Protein AF-A0A7W1TSR0-F1 (afdb_monomer)

Mean predicted aligned error: 5.42 Å

Sequence (83 aa):
FDNTVIVPGLTFGWGPSGTKVMAYAEPAK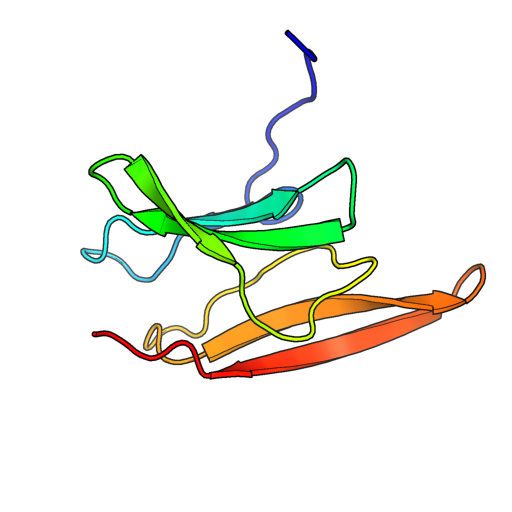GRIVVMDGDGDRREVGGTKDALLPAWSTDGSRLAWLERAGRNRFVVRVARVARD

Solvent-accessible surface area (backbone atoms only — not comparable to full-atom values): 4786 Å² total; per-residue (Å²): 134,86,89,67,87,84,43,81,59,54,52,25,19,67,42,34,89,92,63,56,30,37,30,30,38,41,87,92,62,13,32,36,33,38,32,43,77,88,64,57,73,46,74,49,83,93,51,49,53,29,37,43,29,40,54,38,82,86,47,51,33,39,33,31,38,28,62,74,52,99,92,38,72,43,84,46,76,46,77,45,82,82,128

pLDDT: mean 85.95, std 13.69, range [40.31, 96.38]

Radius of gyration: 12.4 Å; Cα contacts (8 Å, |Δi|>4): 176; chains: 1; bounding box: 29×31×34 Å

Nearest PDB structures (foldseek):
  5jrk-assembly1_A  TM=6.316E-01  e=1.195E+00  Sphingopyxis alaskensis RB2256
  7y4g-assembly1_A  TM=5.544E-01  e=1.263E+00  Bacteroides thetaiotaomicron
  8avg-assembly1_A  TM=4.018E-01  e=4.972E-01  Mus musculus
  6rxz-assembly1_UM  TM=5.273E-01  e=1.488E+00  Thermochaetoides thermophila
  9eyt-assembly1_A  TM=4.647E-01  e=3.778E+00  Saccharomyces cerevisiae S288C

Secondary structure (DSSP, 8-state):
-------BTTTEEE-STTS--EEEEETTTTEEEEE-TT--EEEPTT--SEEEEEE-TTSSEEEEEEEEETTEEEEEEEE----

Foldseek 3Di:
DPPDDDDEQWAKDDAAPPFQKIWGQDPVWRWIWIAHNVGDIDTDPPGGCWTRWYADNVRQKIWTWHDPDPPDTDIDMDGDDDD

Structure (mmCIF, N/CA/C/O backbone):
data_AF-A0A7W1TSR0-F1
#
_entry.id   AF-A0A7W1TSR0-F1
#
loop_
_atom_site.group_PDB
_atom_site.id
_atom_site.type_symbol
_atom_site.label_atom_id
_atom_site.label_alt_id
_atom_site.label_comp_id
_atom_site.label_asym_id
_atom_site.label_entity_id
_atom_site.label_seq_id
_atom_site.pdbx_PDB_ins_code
_atom_site.Cartn_x
_atom_site.Cartn_y
_atom_site.Cartn_z
_atom_site.occupancy
_atom_site.B_iso_or_equiv
_atom_site.auth_seq_id
_atom_site.auth_comp_id
_atom_site.auth_asym_id
_atom_site.auth_atom_id
_atom_site.pdbx_PDB_model_num
ATOM 1 N N . PHE A 1 1 ? 6.988 22.169 6.324 1.00 40.31 1 PHE A N 1
ATOM 2 C CA . PHE A 1 1 ? 7.499 20.788 6.300 1.00 40.31 1 PHE A CA 1
ATOM 3 C C . PHE A 1 1 ? 7.043 20.137 7.584 1.00 40.31 1 PHE A C 1
ATOM 5 O O . PHE A 1 1 ? 7.444 20.600 8.644 1.00 40.31 1 PHE A O 1
ATOM 12 N N . ASP A 1 2 ? 6.101 19.203 7.498 1.00 43.16 2 ASP A N 1
ATOM 13 C CA . ASP A 1 2 ? 5.575 18.530 8.683 1.00 43.16 2 ASP A CA 1
ATOM 14 C C . ASP A 1 2 ? 6.577 17.447 9.098 1.00 43.16 2 ASP A C 1
ATOM 16 O O . ASP A 1 2 ? 6.940 16.588 8.293 1.00 43.16 2 ASP A O 1
ATOM 20 N N . ASN A 1 3 ? 7.120 17.561 10.308 1.00 40.38 3 ASN A N 1
ATOM 21 C CA . ASN A 1 3 ? 8.260 16.772 10.778 1.00 40.38 3 ASN A CA 1
ATOM 22 C C . ASN A 1 3 ? 7.760 15.486 11.457 1.00 40.38 3 ASN A C 1
ATOM 24 O O . ASN A 1 3 ? 8.048 15.215 12.621 1.00 40.38 3 ASN A O 1
ATOM 28 N N . THR A 1 4 ? 6.926 14.723 10.753 1.00 56.62 4 THR A N 1
ATOM 29 C CA . THR A 1 4 ? 6.390 13.458 11.262 1.00 56.62 4 THR A CA 1
ATOM 30 C C . THR A 1 4 ? 7.412 12.343 11.090 1.00 56.62 4 THR A C 1
ATOM 32 O O . THR A 1 4 ? 7.964 12.169 10.003 1.00 56.62 4 THR A O 1
ATOM 35 N N . VAL A 1 5 ? 7.636 11.559 12.147 1.00 59.59 5 VAL A N 1
ATOM 36 C CA . VAL A 1 5 ? 8.495 10.369 12.101 1.00 59.59 5 VAL A CA 1
ATOM 37 C C . VAL A 1 5 ? 7.982 9.420 11.016 1.00 59.59 5 VAL A C 1
ATOM 39 O O . VAL A 1 5 ? 6.850 8.939 11.061 1.00 59.59 5 VAL A O 1
ATOM 42 N N . ILE A 1 6 ? 8.830 9.163 10.026 1.00 62.47 6 ILE A N 1
ATOM 43 C CA . ILE A 1 6 ? 8.571 8.225 8.939 1.00 62.47 6 ILE A CA 1
ATOM 44 C C . ILE A 1 6 ? 8.772 6.813 9.504 1.00 62.47 6 ILE A C 1
ATOM 46 O O . ILE A 1 6 ? 9.901 6.404 9.758 1.00 62.4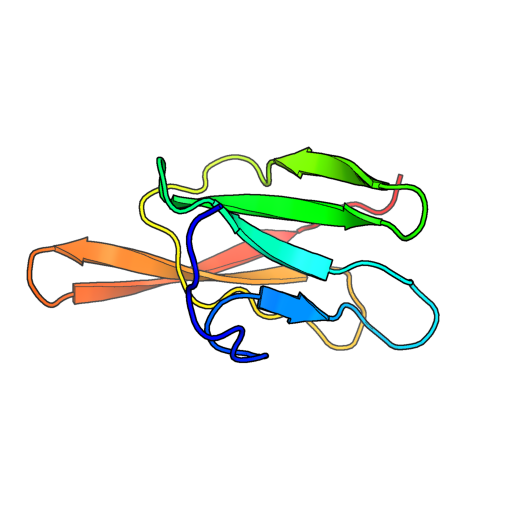7 6 ILE A O 1
ATOM 50 N N . VAL A 1 7 ? 7.679 6.077 9.728 1.00 68.00 7 VAL A N 1
ATOM 51 C CA . VAL A 1 7 ? 7.715 4.691 10.217 1.00 68.00 7 VAL A CA 1
ATOM 52 C C . VAL A 1 7 ? 7.238 3.758 9.096 1.00 68.00 7 VAL A C 1
ATOM 54 O O . VAL A 1 7 ? 6.030 3.681 8.843 1.00 68.00 7 VAL A O 1
ATOM 57 N N . PRO A 1 8 ? 8.154 3.048 8.406 1.00 62.94 8 PRO A N 1
ATOM 58 C CA . PRO A 1 8 ? 7.788 2.043 7.410 1.00 62.94 8 PRO A CA 1
ATOM 59 C C . PRO A 1 8 ? 6.804 1.013 7.982 1.00 62.94 8 PRO A C 1
ATOM 61 O O . PRO A 1 8 ? 6.937 0.581 9.124 1.00 62.94 8 PRO A O 1
ATOM 64 N N . GLY A 1 9 ? 5.797 0.637 7.198 1.00 60.34 9 GLY A N 1
ATOM 65 C CA . GLY A 1 9 ? 4.696 -0.245 7.601 1.00 60.34 9 GLY A CA 1
ATOM 66 C C . GLY A 1 9 ? 3.583 0.444 8.398 1.00 60.34 9 GLY A C 1
ATOM 67 O O . GLY A 1 9 ? 2.476 -0.087 8.461 1.00 60.34 9 GLY A O 1
ATOM 68 N N . LEU A 1 10 ? 3.836 1.634 8.960 1.00 67.31 10 LEU A N 1
ATOM 69 C CA . LEU A 1 10 ? 2.826 2.433 9.655 1.00 67.31 10 LEU A CA 1
ATOM 70 C C . LEU A 1 10 ? 2.324 3.595 8.786 1.00 67.31 10 LEU A C 1
ATOM 72 O O . LEU A 1 10 ? 1.123 3.784 8.618 1.00 67.31 10 LEU A O 1
ATOM 76 N N . THR A 1 11 ? 3.232 4.373 8.199 1.00 76.56 11 THR A N 1
ATOM 77 C CA . THR A 1 11 ? 2.867 5.537 7.371 1.00 76.56 11 THR A CA 1
ATOM 78 C C . THR A 1 11 ? 2.852 5.222 5.873 1.00 76.56 11 THR A C 1
ATOM 80 O O . THR A 1 11 ? 2.097 5.836 5.117 1.00 76.56 11 THR A O 1
ATOM 83 N N . PHE A 1 12 ? 3.638 4.236 5.440 1.00 87.44 12 PHE A N 1
ATOM 84 C CA . PHE A 1 12 ? 3.769 3.805 4.047 1.00 87.44 12 PHE A CA 1
ATOM 85 C C . PHE A 1 12 ? 4.297 2.368 3.970 1.00 87.44 12 PHE A C 1
AT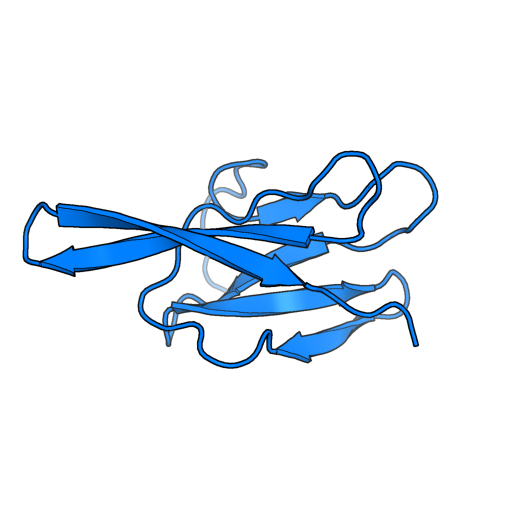OM 87 O O . PHE A 1 12 ? 4.915 1.878 4.913 1.00 87.44 12 PHE A O 1
ATOM 94 N N . GLY A 1 13 ? 4.091 1.702 2.839 1.00 89.62 13 GLY A N 1
ATOM 95 C CA . GLY A 1 13 ? 4.609 0.371 2.546 1.00 89.62 13 GLY A CA 1
ATOM 96 C C . GLY A 1 13 ? 5.345 0.350 1.211 1.00 89.62 13 GLY A C 1
ATOM 97 O O . GLY A 1 13 ? 4.827 0.836 0.203 1.00 89.62 13 GLY A O 1
ATOM 98 N N . TRP A 1 14 ? 6.540 -0.238 1.197 1.00 90.81 14 TRP A N 1
ATOM 99 C CA . TRP A 1 14 ? 7.267 -0.516 -0.041 1.00 90.81 14 TRP A CA 1
ATOM 100 C C . TRP A 1 14 ? 6.584 -1.640 -0.821 1.00 90.81 14 TRP A C 1
ATOM 102 O O . TRP A 1 14 ? 6.130 -2.626 -0.236 1.00 90.81 14 TRP A O 1
ATOM 112 N N . GLY A 1 15 ? 6.508 -1.479 -2.141 1.00 91.12 15 GLY A N 1
ATOM 113 C CA . GLY A 1 15 ? 6.114 -2.543 -3.053 1.00 91.12 15 GLY A CA 1
ATOM 114 C C . GLY A 1 15 ? 7.152 -3.668 -3.100 1.00 91.12 15 GLY A C 1
ATOM 115 O O . GLY A 1 15 ? 8.217 -3.568 -2.484 1.00 91.12 15 GLY A O 1
ATOM 116 N N . PRO A 1 16 ? 6.870 -4.754 -3.839 1.00 89.44 16 PRO A N 1
ATOM 117 C CA . PRO A 1 16 ? 7.805 -5.865 -3.973 1.00 89.44 16 PRO A CA 1
ATOM 118 C C . PRO A 1 16 ? 9.182 -5.415 -4.467 1.00 89.44 16 PRO A C 1
ATOM 120 O O . PRO A 1 16 ? 9.301 -4.450 -5.229 1.00 89.44 16 PRO A O 1
ATOM 123 N N . SER A 1 17 ? 10.224 -6.149 -4.077 1.00 88.06 17 SER A N 1
ATOM 124 C CA . SER A 1 17 ? 11.594 -5.868 -4.517 1.00 88.06 17 SER A CA 1
ATOM 125 C C . SER A 1 17 ? 11.677 -5.710 -6.042 1.00 88.06 17 SER A C 1
ATOM 127 O O . SER A 1 17 ? 11.038 -6.449 -6.790 1.00 88.06 17 SER A O 1
ATOM 129 N N . GLY A 1 18 ? 12.436 -4.714 -6.502 1.00 85.75 18 GLY A N 1
ATOM 130 C CA . GLY A 1 18 ? 12.617 -4.408 -7.925 1.00 85.75 18 GLY A CA 1
ATOM 131 C C . GLY A 1 18 ? 11.527 -3.540 -8.567 1.00 85.75 18 GLY A C 1
ATOM 132 O O . GLY A 1 18 ? 11.761 -3.017 -9.649 1.00 85.75 18 GLY A O 1
ATOM 133 N N . THR A 1 19 ? 10.380 -3.318 -7.912 1.00 87.62 19 THR A N 1
ATOM 134 C CA . THR A 1 19 ? 9.300 -2.473 -8.472 1.00 87.62 19 THR A CA 1
ATOM 135 C C . THR A 1 19 ? 9.519 -0.974 -8.287 1.00 87.62 19 THR A C 1
ATOM 137 O O . THR A 1 19 ? 8.943 -0.189 -9.026 1.00 87.62 19 THR A O 1
ATOM 140 N N . LYS A 1 20 ? 10.333 -0.571 -7.300 1.00 91.00 20 LYS A N 1
ATOM 141 C CA . LYS A 1 20 ? 10.553 0.837 -6.916 1.00 91.00 20 LYS A CA 1
ATOM 142 C C . LYS A 1 20 ? 9.264 1.625 -6.630 1.00 91.00 20 LYS A C 1
ATOM 144 O O . LYS A 1 20 ? 9.267 2.843 -6.743 1.00 91.00 20 LYS A O 1
ATOM 149 N N . VAL A 1 21 ? 8.180 0.958 -6.229 1.00 92.31 21 VAL A N 1
ATOM 150 C CA . VAL A 1 21 ? 6.942 1.644 -5.834 1.00 92.31 21 VAL A CA 1
ATOM 151 C C . VAL A 1 21 ? 6.795 1.703 -4.318 1.00 92.31 21 VAL A C 1
ATOM 153 O O . VAL A 1 21 ? 7.228 0.799 -3.601 1.00 92.31 21 VAL A O 1
ATOM 156 N N . MET A 1 22 ? 6.125 2.738 -3.822 1.00 93.94 22 MET A N 1
ATOM 157 C CA . MET A 1 22 ? 5.625 2.817 -2.452 1.00 93.94 22 MET A CA 1
ATOM 158 C C . MET A 1 22 ? 4.142 3.168 -2.438 1.00 93.94 22 MET A C 1
ATOM 160 O O . MET A 1 22 ? 3.644 3.851 -3.328 1.00 93.94 22 MET A O 1
ATOM 164 N N . 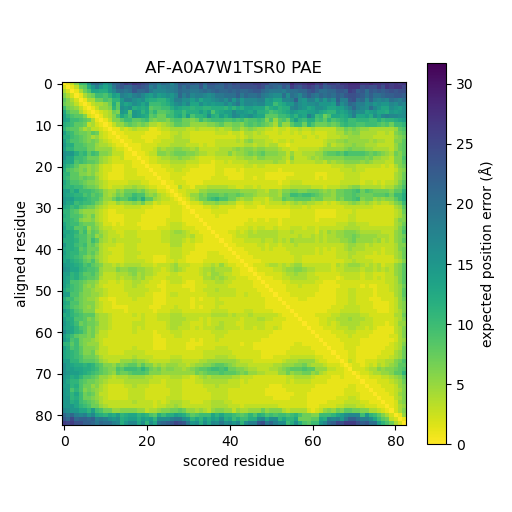ALA A 1 23 ? 3.437 2.719 -1.406 1.00 94.56 23 ALA A N 1
ATOM 165 C CA . ALA A 1 23 ? 2.083 3.161 -1.110 1.00 94.56 23 ALA A CA 1
ATOM 166 C C . ALA A 1 23 ? 2.063 3.890 0.229 1.00 94.56 23 ALA A C 1
ATOM 168 O O . ALA A 1 23 ? 2.667 3.415 1.184 1.00 94.56 23 ALA A O 1
ATOM 169 N N . TYR A 1 24 ? 1.348 5.002 0.332 1.00 93.38 24 TYR A N 1
ATOM 170 C CA . TYR A 1 24 ? 1.199 5.744 1.583 1.00 93.38 24 TYR A CA 1
ATOM 171 C C . TYR A 1 24 ? -0.220 6.287 1.731 1.00 93.38 24 TYR A C 1
ATOM 173 O O . TYR A 1 24 ? -0.929 6.478 0.742 1.00 93.38 24 TYR A O 1
ATOM 181 N N . ALA A 1 25 ? -0.642 6.518 2.974 1.00 92.00 25 ALA A N 1
ATOM 182 C CA . ALA A 1 25 ? -1.894 7.211 3.254 1.00 92.00 25 ALA A CA 1
ATOM 183 C C . ALA A 1 25 ? -1.649 8.725 3.262 1.00 92.00 25 ALA A C 1
ATOM 185 O O . ALA A 1 25 ? -0.825 9.219 4.030 1.00 92.00 25 ALA A O 1
ATOM 186 N N . GLU A 1 26 ? -2.350 9.468 2.410 1.00 89.31 26 GLU A N 1
ATOM 187 C CA . GLU A 1 26 ? -2.299 10.926 2.395 1.00 89.31 26 GLU A CA 1
ATOM 188 C C . GLU A 1 26 ? -2.958 11.484 3.674 1.00 89.31 26 GLU A C 1
ATOM 190 O O . GLU A 1 26 ? -4.161 11.275 3.870 1.00 89.31 26 GLU A O 1
ATOM 195 N N . PRO A 1 27 ? -2.228 12.232 4.527 1.00 78.06 27 PRO A N 1
ATOM 196 C CA . PRO A 1 27 ? -2.731 12.650 5.839 1.00 78.06 27 PRO A CA 1
ATOM 197 C C . PRO A 1 27 ? -4.000 13.506 5.796 1.00 78.06 27 PRO A C 1
ATOM 199 O O . PRO A 1 27 ? -4.837 13.413 6.687 1.00 78.06 27 PRO A O 1
ATOM 202 N N . ALA A 1 28 ? -4.158 14.334 4.759 1.00 80.19 28 ALA A N 1
ATOM 203 C CA . ALA A 1 28 ? -5.256 15.295 4.675 1.00 80.19 28 ALA A CA 1
ATOM 204 C C . ALA A 1 28 ? -6.622 14.643 4.402 1.00 80.19 28 ALA A C 1
ATOM 206 O O . ALA A 1 28 ? -7.651 15.185 4.802 1.00 80.19 28 ALA A O 1
ATOM 207 N N . LYS A 1 29 ? -6.646 13.508 3.694 1.00 79.69 29 LYS A N 1
ATOM 208 C CA . LYS A 1 29 ? -7.888 12.890 3.192 1.00 79.69 29 LYS A CA 1
ATOM 209 C C . LYS A 1 29 ? -8.005 11.395 3.493 1.00 79.69 29 LYS A C 1
ATOM 211 O O . LYS A 1 29 ? -9.037 10.798 3.189 1.00 79.69 29 LYS A O 1
ATOM 216 N N . GLY A 1 30 ? -6.952 10.766 4.020 1.00 86.19 30 GLY A N 1
ATOM 217 C CA . GLY A 1 30 ? -6.896 9.316 4.196 1.00 86.19 30 GLY A CA 1
ATOM 218 C C . GLY A 1 30 ? -7.074 8.563 2.875 1.00 86.19 30 GLY A C 1
ATOM 219 O O . GLY A 1 30 ? -7.702 7.506 2.852 1.00 86.19 30 GLY A O 1
ATOM 220 N N . ARG A 1 31 ? -6.598 9.129 1.758 1.00 93.38 31 ARG A N 1
ATOM 221 C CA . ARG A 1 31 ? -6.531 8.434 0.465 1.00 93.38 31 ARG A CA 1
ATOM 222 C C . ARG A 1 31 ? -5.249 7.624 0.409 1.00 93.38 31 ARG A C 1
ATOM 224 O O . ARG A 1 31 ? -4.226 8.078 0.912 1.00 93.38 31 ARG A O 1
ATOM 231 N N . ILE A 1 32 ? -5.282 6.453 -0.216 1.00 94.00 32 ILE A N 1
ATOM 232 C CA . ILE A 1 32 ? -4.039 5.735 -0.497 1.00 94.00 32 ILE A CA 1
ATOM 233 C C . ILE A 1 32 ? -3.492 6.199 -1.839 1.00 94.00 32 ILE A C 1
ATOM 235 O O . ILE A 1 32 ? -4.198 6.172 -2.845 1.00 94.00 32 ILE A O 1
ATOM 239 N N . VAL A 1 33 ? -2.225 6.590 -1.844 1.00 93.69 33 VAL A N 1
ATOM 240 C CA . VAL A 1 33 ? -1.480 6.987 -3.036 1.00 93.69 33 VAL A CA 1
ATOM 241 C C . VAL A 1 33 ? -0.382 5.965 -3.278 1.00 93.69 33 VAL A C 1
ATOM 243 O O . VAL A 1 33 ? 0.330 5.591 -2.346 1.00 93.69 33 VAL A O 1
ATOM 246 N N . VAL A 1 34 ? -0.240 5.531 -4.527 1.00 94.25 34 VAL A N 1
ATOM 247 C CA . VAL A 1 34 ? 0.921 4.786 -5.012 1.00 94.25 34 VAL A CA 1
ATOM 248 C C . VAL A 1 34 ? 1.836 5.760 -5.737 1.00 94.25 34 VAL A C 1
ATOM 250 O O . VAL A 1 34 ? 1.362 6.542 -6.559 1.00 94.25 34 VAL A O 1
ATOM 253 N N . MET A 1 35 ? 3.125 5.704 -5.423 1.00 93.00 35 MET A N 1
ATOM 254 C CA . MET A 1 35 ? 4.175 6.450 -6.103 1.00 93.00 35 MET A CA 1
ATOM 255 C C . MET A 1 35 ? 5.236 5.492 -6.634 1.00 93.00 35 MET A C 1
ATOM 257 O O . MET A 1 35 ? 5.589 4.548 -5.925 1.00 93.00 35 MET A O 1
ATOM 261 N N . ASP A 1 36 ? 5.745 5.733 -7.836 1.00 92.75 36 ASP A N 1
ATOM 262 C CA . ASP A 1 36 ? 6.901 5.017 -8.378 1.00 92.75 36 ASP A CA 1
ATOM 263 C C . ASP A 1 36 ? 8.247 5.720 -8.116 1.00 92.75 36 ASP A C 1
ATOM 265 O O . ASP A 1 36 ? 8.341 6.693 -7.366 1.00 92.75 36 ASP A O 1
ATOM 269 N N . GLY A 1 37 ? 9.319 5.172 -8.693 1.00 89.69 37 GLY A N 1
ATOM 270 C CA . GLY A 1 37 ? 10.679 5.674 -8.505 1.00 89.69 37 GLY A CA 1
ATOM 271 C C . GLY A 1 37 ? 10.969 6.991 -9.226 1.00 89.69 37 GLY A C 1
ATOM 272 O O . GLY A 1 37 ? 11.939 7.655 -8.861 1.00 89.69 37 GLY A O 1
ATOM 273 N N . ASP A 1 38 ? 10.139 7.361 -10.202 1.00 92.75 38 ASP A N 1
ATOM 274 C CA . ASP A 1 38 ? 10.259 8.600 -10.975 1.00 92.75 38 ASP A CA 1
ATOM 275 C C . ASP A 1 38 ? 9.408 9.727 -10.360 1.00 92.75 38 ASP A C 1
ATOM 277 O O . ASP A 1 38 ? 9.569 10.904 -10.688 1.00 92.75 38 ASP A O 1
ATOM 281 N N . GLY A 1 39 ? 8.576 9.382 -9.371 1.00 90.25 39 GLY A N 1
ATOM 282 C CA . GLY A 1 39 ? 7.759 10.309 -8.599 1.00 90.25 39 GLY A CA 1
ATOM 283 C C . GLY A 1 39 ? 6.326 10.426 -9.107 1.00 90.25 39 GLY A C 1
ATOM 284 O O . GLY A 1 39 ? 5.568 11.234 -8.553 1.00 90.25 39 GLY A O 1
ATOM 285 N N . ASP A 1 40 ? 5.934 9.617 -10.095 1.00 93.94 40 ASP A N 1
ATOM 286 C CA . ASP A 1 40 ? 4.570 9.595 -10.603 1.00 93.94 40 ASP A CA 1
ATOM 287 C C . ASP A 1 40 ? 3.638 9.027 -9.542 1.00 93.94 40 ASP A C 1
ATOM 289 O O . ASP A 1 40 ? 3.916 8.022 -8.884 1.00 93.94 40 ASP A O 1
ATOM 293 N N . ARG A 1 41 ? 2.517 9.720 -9.339 1.00 92.81 41 ARG A N 1
ATOM 294 C CA . ARG A 1 41 ? 1.565 9.458 -8.260 1.00 92.81 41 ARG A CA 1
ATOM 295 C C . ARG A 1 41 ? 0.206 9.109 -8.830 1.00 92.81 41 ARG A C 1
ATOM 297 O O . ARG A 1 41 ? -0.338 9.850 -9.644 1.00 92.81 41 ARG A O 1
ATOM 304 N N . ARG A 1 42 ? -0.402 8.051 -8.298 1.00 92.81 42 ARG A N 1
ATOM 305 C CA . ARG A 1 42 ? -1.805 7.716 -8.562 1.00 92.81 42 ARG A CA 1
ATOM 306 C C . ARG A 1 42 ? -2.552 7.355 -7.290 1.00 92.81 42 ARG A C 1
ATOM 308 O O . ARG A 1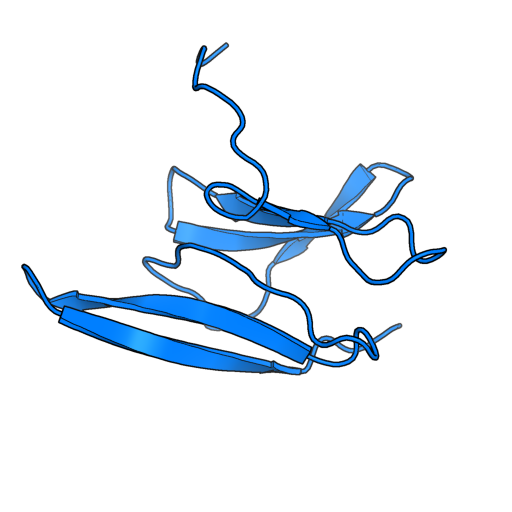 42 ? -2.035 6.646 -6.426 1.00 92.81 42 ARG A O 1
ATOM 315 N N . GLU A 1 43 ? -3.787 7.824 -7.184 1.00 92.62 43 GLU A N 1
ATOM 316 C CA . GLU A 1 43 ? -4.678 7.439 -6.093 1.00 92.62 43 GLU A CA 1
ATOM 317 C C . GLU A 1 43 ? -5.265 6.045 -6.331 1.00 92.62 43 GLU A C 1
ATOM 319 O O . GLU A 1 43 ? -5.682 5.691 -7.436 1.00 92.62 43 GLU A O 1
ATOM 324 N N . VAL A 1 44 ? -5.352 5.256 -5.263 1.00 92.88 44 VAL A N 1
ATOM 325 C CA . VAL A 1 44 ? -6.113 4.008 -5.258 1.00 92.88 44 VAL A CA 1
ATOM 326 C C . VAL A 1 44 ? -7.587 4.354 -5.063 1.00 92.88 44 VAL A C 1
ATOM 328 O O . VAL A 1 44 ? -7.991 4.911 -4.033 1.00 92.88 44 VAL A O 1
ATOM 331 N N . GLY A 1 45 ? -8.399 4.015 -6.064 1.00 89.75 45 GLY A N 1
ATOM 332 C CA . GLY A 1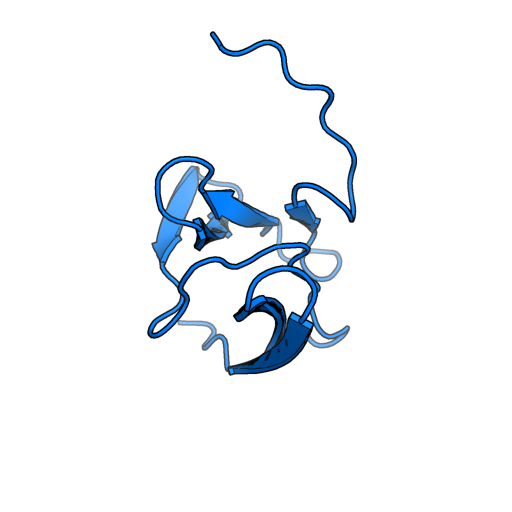 45 ? -9.824 4.327 -6.089 1.00 89.75 45 GLY A CA 1
ATOM 333 C C . GLY A 1 45 ? -10.592 3.769 -4.885 1.00 89.75 45 GLY A C 1
ATOM 334 O O . GLY A 1 45 ? -10.316 2.678 -4.391 1.00 89.75 45 GLY A O 1
ATOM 335 N N . GLY A 1 46 ? -11.582 4.532 -4.412 1.00 87.50 46 GLY A N 1
ATOM 336 C CA . GLY A 1 46 ? -12.493 4.112 -3.339 1.00 87.50 46 GLY A CA 1
ATOM 337 C C . GLY A 1 46 ? -11.914 4.138 -1.919 1.00 87.50 46 GLY A C 1
ATOM 338 O O . GLY A 1 46 ? -12.609 3.748 -0.986 1.00 87.50 46 GLY A O 1
ATOM 339 N N . THR A 1 47 ? -10.682 4.614 -1.731 1.00 93.12 47 THR A N 1
ATOM 340 C CA . THR A 1 47 ? -10.053 4.714 -0.404 1.00 93.12 47 THR A CA 1
ATOM 341 C C . THR A 1 47 ? -10.563 5.927 0.361 1.00 93.12 47 THR A C 1
ATOM 343 O O . THR A 1 47 ? -10.722 6.986 -0.223 1.00 93.12 47 THR A O 1
ATOM 346 N N . LYS A 1 48 ? -10.841 5.813 1.655 1.00 92.25 48 LYS A N 1
ATOM 347 C CA . LYS A 1 48 ? -11.174 6.951 2.528 1.00 92.25 48 LYS A CA 1
ATOM 348 C C . LYS A 1 48 ? -10.763 6.605 3.946 1.00 92.25 48 LYS A C 1
ATOM 350 O O . LYS A 1 48 ? -10.813 5.428 4.293 1.00 92.25 48 LYS A O 1
ATOM 355 N N . ASP A 1 49 ? -10.364 7.594 4.742 1.00 92.75 49 ASP A N 1
ATOM 356 C CA . ASP A 1 49 ? -9.914 7.383 6.128 1.00 92.75 49 ASP A CA 1
ATOM 357 C C . ASP A 1 49 ? -8.962 6.174 6.274 1.00 92.75 49 ASP A C 1
ATOM 359 O O . ASP A 1 49 ? -9.045 5.393 7.230 1.00 92.75 49 ASP A O 1
ATOM 363 N N . ALA A 1 50 ? -8.115 5.979 5.259 1.00 93.19 50 ALA A N 1
ATOM 364 C CA . ALA A 1 50 ? -7.272 4.813 5.101 1.00 93.19 50 ALA A CA 1
ATOM 365 C C . ALA A 1 50 ? -5.953 4.991 5.850 1.00 93.19 50 ALA A C 1
ATOM 367 O O . ALA A 1 50 ? -5.397 6.086 5.916 1.00 93.19 50 ALA A O 1
ATOM 368 N N . LEU A 1 51 ? -5.447 3.892 6.399 1.00 91.31 51 LEU A N 1
ATOM 369 C CA . LEU A 1 51 ? -4.226 3.820 7.190 1.00 91.31 51 LEU A CA 1
ATOM 370 C C . LEU A 1 51 ? -3.493 2.512 6.882 1.00 91.31 51 LEU A C 1
ATOM 372 O O . LEU A 1 51 ? -4.112 1.529 6.470 1.00 91.31 51 LEU A O 1
ATOM 376 N N . LEU A 1 52 ? -2.192 2.484 7.175 1.00 91.94 52 LEU A N 1
ATOM 377 C CA . LEU A 1 52 ? -1.373 1.267 7.166 1.00 91.94 52 LEU A CA 1
ATOM 378 C C . LEU A 1 52 ? -1.436 0.489 5.829 1.00 91.94 52 LEU A C 1
ATOM 380 O O . LEU A 1 52 ? -1.844 -0.677 5.824 1.00 91.94 52 LEU A O 1
ATOM 384 N N . PRO A 1 53 ? -1.105 1.101 4.675 1.00 93.62 53 PRO A N 1
ATOM 385 C CA . PRO A 1 53 ? -1.120 0.371 3.415 1.00 93.62 53 PRO A CA 1
ATOM 386 C C . PRO A 1 53 ? -0.057 -0.736 3.402 1.00 93.62 53 PRO A C 1
ATOM 388 O O . PRO A 1 53 ? 1.093 -0.513 3.782 1.00 93.62 53 PRO A O 1
ATOM 391 N N . ALA A 1 54 ? -0.429 -1.914 2.906 1.00 93.94 54 ALA A N 1
ATOM 392 C CA . ALA A 1 54 ? 0.446 -3.075 2.800 1.00 93.94 54 ALA A CA 1
ATOM 393 C C . ALA A 1 54 ? 0.277 -3.775 1.448 1.00 93.94 54 ALA A C 1
ATOM 395 O O . ALA A 1 54 ? -0.838 -4.101 1.033 1.00 93.94 54 ALA A O 1
ATOM 396 N N . TRP A 1 55 ? 1.391 -4.021 0.764 1.00 94.00 55 TRP A N 1
ATOM 397 C CA . TRP A 1 55 ? 1.409 -4.714 -0.521 1.00 94.00 55 TRP A CA 1
ATOM 398 C C . TRP A 1 55 ? 1.322 -6.228 -0.352 1.00 94.00 55 TRP A C 1
ATOM 400 O O . TRP A 1 55 ? 1.914 -6.802 0.564 1.00 94.00 55 TRP A O 1
ATOM 410 N N . SER A 1 56 ? 0.635 -6.891 -1.282 1.00 93.56 56 SER A N 1
ATOM 411 C CA . SER A 1 56 ? 0.850 -8.319 -1.496 1.00 93.56 56 SER A CA 1
ATOM 412 C C .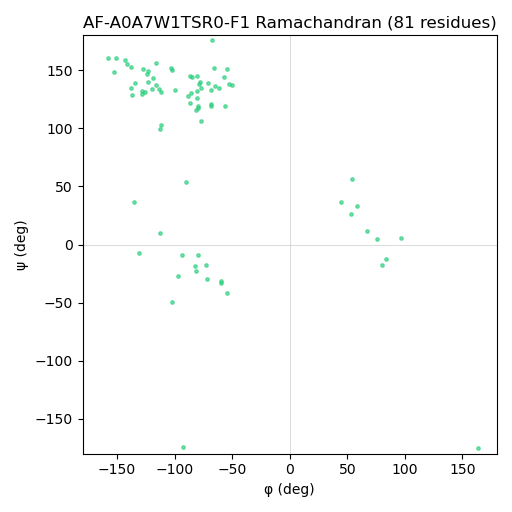 SER A 1 56 ? 2.265 -8.568 -2.022 1.00 93.56 56 SER A C 1
ATOM 414 O O . SER A 1 56 ? 2.844 -7.733 -2.716 1.00 93.56 56 SER A O 1
ATOM 416 N N . THR A 1 57 ? 2.818 -9.745 -1.737 1.00 90.81 57 THR A N 1
ATOM 417 C CA . THR A 1 57 ? 4.168 -10.139 -2.178 1.00 90.81 57 THR A CA 1
ATOM 418 C C . THR A 1 57 ? 4.332 -10.136 -3.699 1.00 90.81 57 THR A C 1
ATOM 420 O O . THR A 1 57 ? 5.406 -9.818 -4.200 1.00 90.81 57 THR A O 1
ATOM 423 N N . ASP A 1 58 ? 3.262 -10.434 -4.438 1.00 90.44 58 ASP A N 1
ATOM 424 C CA . ASP A 1 58 ? 3.217 -10.365 -5.904 1.00 90.44 58 ASP A CA 1
ATOM 425 C C . ASP A 1 58 ? 3.011 -8.934 -6.454 1.00 90.44 58 ASP A C 1
ATOM 427 O O . ASP A 1 58 ? 3.120 -8.703 -7.659 1.00 90.44 58 ASP A O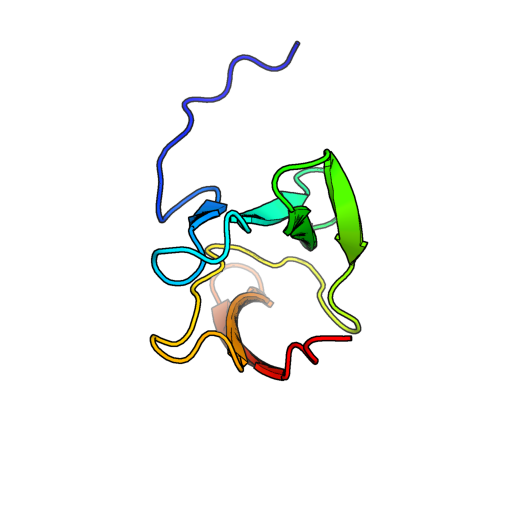 1
ATOM 431 N N . GLY A 1 59 ? 2.718 -7.952 -5.593 1.00 90.81 59 GLY A N 1
ATOM 432 C CA . GLY A 1 59 ? 2.445 -6.558 -5.953 1.00 90.81 59 GLY A CA 1
ATOM 433 C C . GLY A 1 59 ? 1.157 -6.331 -6.743 1.00 90.81 59 GLY A C 1
ATOM 434 O O . GLY A 1 59 ? 0.979 -5.251 -7.296 1.00 90.81 59 GLY A O 1
ATOM 435 N N . SER A 1 60 ? 0.279 -7.331 -6.838 1.00 91.25 60 SER A N 1
ATOM 436 C CA . SER A 1 60 ? -0.999 -7.229 -7.554 1.00 91.25 60 SER A CA 1
ATOM 437 C C . SER A 1 60 ? -2.105 -6.572 -6.726 1.00 91.25 60 SER A C 1
ATOM 439 O O . SER A 1 60 ? -3.132 -6.150 -7.267 1.00 91.25 60 SER A O 1
ATOM 441 N N . ARG A 1 61 ? -1.932 -6.523 -5.403 1.00 94.12 61 ARG A N 1
ATOM 442 C CA . ARG A 1 61 ? -2.942 -6.078 -4.448 1.00 94.12 61 ARG A CA 1
ATOM 443 C C . ARG A 1 61 ? -2.335 -5.191 -3.376 1.00 94.12 61 ARG A C 1
ATOM 445 O O . ARG A 1 61 ? -1.172 -5.332 -3.000 1.00 94.12 61 ARG A O 1
ATOM 452 N N . LEU A 1 62 ? -3.187 -4.326 -2.849 1.00 94.69 62 LEU A N 1
ATOM 453 C CA . LEU A 1 62 ? -2.894 -3.481 -1.709 1.00 94.69 62 LEU A CA 1
ATOM 454 C C . LEU A 1 62 ? -4.004 -3.635 -0.674 1.00 94.69 62 LEU A C 1
ATOM 456 O O . LEU A 1 62 ? -5.184 -3.534 -1.017 1.00 94.69 62 LEU A O 1
ATOM 460 N N . ALA A 1 63 ? -3.622 -3.889 0.572 1.00 95.56 63 ALA A N 1
ATOM 461 C CA . ALA A 1 63 ? -4.508 -3.888 1.725 1.00 95.56 63 ALA A CA 1
ATOM 462 C C . ALA A 1 63 ? -4.328 -2.600 2.538 1.00 95.56 63 ALA A C 1
ATOM 464 O O . ALA A 1 63 ? -3.246 -2.018 2.537 1.00 95.56 63 ALA A O 1
ATOM 465 N N . TRP A 1 64 ? -5.373 -2.160 3.235 1.00 94.56 64 TRP A N 1
ATOM 466 C CA . TRP A 1 64 ? -5.307 -1.049 4.192 1.00 94.56 64 TRP A CA 1
ATOM 467 C C . TRP A 1 64 ? -6.349 -1.221 5.298 1.00 94.56 64 TRP A C 1
ATOM 469 O O . TRP A 1 64 ? -7.338 -1.947 5.138 1.00 94.56 64 TRP A O 1
ATOM 479 N N . LEU A 1 65 ? -6.143 -0.524 6.415 1.00 94.38 65 LEU A N 1
ATOM 480 C CA . LEU A 1 65 ? -7.189 -0.306 7.407 1.00 94.38 65 LEU A CA 1
ATOM 481 C C . LEU A 1 65 ? -8.010 0.915 7.016 1.00 94.38 65 LEU A C 1
ATOM 483 O O . LEU A 1 65 ? -7.454 1.979 6.772 1.00 94.38 65 LEU A O 1
ATOM 487 N N . GLU A 1 66 ? -9.329 0.788 7.014 1.00 94.62 66 GLU A N 1
ATOM 488 C CA . GLU A 1 66 ? -10.244 1.919 6.878 1.00 94.62 66 GLU A CA 1
ATOM 489 C C . GLU A 1 66 ? -10.996 2.137 8.186 1.00 94.62 66 GLU A C 1
ATOM 491 O O . GLU A 1 66 ? -11.559 1.195 8.760 1.00 94.62 66 GLU A O 1
ATOM 496 N N . ARG A 1 67 ? -11.026 3.385 8.662 1.00 93.50 67 ARG A N 1
ATOM 497 C CA . ARG A 1 67 ? -11.814 3.748 9.840 1.00 93.50 67 ARG A CA 1
ATOM 498 C C . ARG A 1 67 ? -13.307 3.646 9.516 1.00 93.50 67 ARG A C 1
ATOM 500 O O . ARG A 1 67 ? -13.826 4.340 8.653 1.00 93.50 67 ARG A O 1
ATOM 507 N N . ALA A 1 68 ? -14.013 2.808 10.268 1.00 94.00 68 ALA A N 1
ATOM 508 C CA . ALA A 1 68 ? -15.456 2.579 10.148 1.00 94.00 68 ALA A CA 1
ATOM 509 C C . ALA A 1 68 ? -16.247 3.094 11.370 1.00 94.00 68 ALA A C 1
ATOM 511 O O . ALA A 1 68 ? -17.426 2.783 11.537 1.00 94.00 68 ALA A O 1
ATOM 512 N N . GLY A 1 69 ? -15.592 3.837 12.268 1.00 92.56 69 GLY A N 1
ATOM 513 C CA . GLY A 1 69 ? -16.189 4.413 13.470 1.00 92.56 69 GLY A CA 1
ATOM 514 C C . GLY A 1 69 ? -15.139 4.863 14.485 1.00 92.56 69 GLY A C 1
ATOM 515 O O . GLY A 1 69 ? -13.936 4.782 14.231 1.00 92.56 69 GLY A O 1
ATOM 516 N N . ARG A 1 70 ? -15.593 5.317 15.662 1.00 89.12 70 ARG A N 1
ATOM 517 C CA . ARG A 1 70 ? -14.733 5.934 16.691 1.00 89.12 70 ARG A CA 1
ATOM 518 C C . ARG A 1 70 ? -13.545 5.037 17.086 1.00 89.12 70 ARG A C 1
ATOM 520 O O . ARG A 1 70 ? -12.429 5.530 17.117 1.00 89.12 70 ARG A O 1
ATOM 527 N N . ASN A 1 71 ? -13.773 3.728 17.233 1.00 90.88 71 ASN A N 1
ATOM 528 C CA . ASN A 1 71 ? -12.753 2.707 17.528 1.00 90.88 71 ASN A CA 1
ATOM 529 C C . ASN A 1 71 ? -12.919 1.446 16.658 1.00 90.88 71 ASN A C 1
ATOM 531 O O . ASN A 1 71 ? -12.762 0.325 17.135 1.00 90.88 71 ASN A O 1
ATOM 535 N N . ARG A 1 72 ? -13.324 1.606 15.394 1.00 95.50 72 ARG A N 1
ATOM 536 C CA . ARG A 1 72 ? -13.557 0.471 14.493 1.00 95.50 72 ARG A CA 1
ATOM 537 C C . ARG A 1 72 ? -12.758 0.643 13.217 1.00 95.50 72 ARG A C 1
ATOM 539 O O . ARG A 1 72 ? -12.848 1.691 12.582 1.00 95.50 72 ARG A O 1
ATOM 546 N N . PHE A 1 73 ? -12.056 -0.413 12.835 1.00 94.50 73 PHE A N 1
ATOM 547 C CA . PHE A 1 73 ? -11.360 -0.510 11.563 1.00 94.50 73 PHE A CA 1
ATOM 548 C C . PHE A 1 73 ? -11.839 -1.743 10.813 1.00 94.50 73 PHE A C 1
ATOM 550 O O . PHE A 1 73 ? -12.175 -2.758 11.425 1.00 94.50 73 PHE A O 1
ATOM 557 N N . VAL A 1 74 ? -11.872 -1.638 9.492 1.00 96.38 74 VAL A N 1
ATOM 558 C CA . VAL A 1 74 ? -12.081 -2.773 8.596 1.00 96.38 74 VAL A CA 1
ATOM 559 C C . VAL A 1 74 ? -10.862 -2.921 7.703 1.00 96.38 74 VAL A C 1
ATOM 561 O O . VAL A 1 74 ? -10.271 -1.926 7.288 1.00 96.38 74 VAL A O 1
ATOM 564 N N . VAL A 1 75 ? -10.487 -4.163 7.409 1.00 96.06 75 VAL A N 1
ATOM 565 C CA . VAL A 1 75 ? -9.467 -4.444 6.399 1.00 96.06 75 VAL A CA 1
ATOM 566 C C . VAL A 1 75 ? -10.136 -4.366 5.034 1.00 96.06 75 VAL A C 1
ATOM 568 O O . VAL A 1 75 ? -11.138 -5.039 4.786 1.00 96.06 75 VAL A O 1
ATOM 571 N N . ARG A 1 76 ? -9.581 -3.548 4.145 1.00 96.25 76 ARG A N 1
ATOM 572 C CA . ARG A 1 76 ? -9.967 -3.497 2.735 1.00 96.25 76 ARG A CA 1
ATOM 573 C C . ARG A 1 76 ? -8.807 -3.927 1.860 1.00 96.25 76 ARG A C 1
ATOM 575 O O . ARG A 1 76 ? -7.654 -3.830 2.267 1.00 96.25 76 ARG A O 1
ATOM 582 N N . VAL A 1 77 ? -9.133 -4.398 0.660 1.00 95.19 77 VAL A N 1
ATOM 583 C CA . VAL A 1 77 ? -8.159 -4.818 -0.346 1.00 95.19 77 VAL A CA 1
ATOM 584 C C . VAL A 1 77 ? -8.613 -4.316 -1.711 1.00 95.19 77 VAL A C 1
ATOM 586 O O . VAL A 1 77 ? -9.779 -4.475 -2.069 1.00 95.19 77 VAL A O 1
ATOM 589 N N . ALA A 1 78 ? -7.689 -3.750 -2.482 1.00 93.75 78 ALA A N 1
ATOM 590 C CA . ALA A 1 78 ? -7.893 -3.389 -3.879 1.00 93.75 78 ALA A CA 1
ATOM 591 C C . ALA A 1 78 ? -6.845 -4.064 -4.753 1.00 93.75 78 ALA A C 1
ATOM 593 O O . ALA A 1 78 ? -5.705 -4.292 -4.339 1.00 93.75 78 ALA A O 1
ATOM 594 N N . ARG A 1 79 ? -7.240 -4.355 -5.992 1.00 91.81 79 ARG A N 1
ATOM 595 C CA . ARG A 1 79 ? -6.294 -4.713 -7.042 1.00 91.81 79 ARG A CA 1
ATOM 596 C C . ARG A 1 79 ? -5.628 -3.440 -7.541 1.00 91.81 79 ARG A C 1
ATOM 598 O O . ARG A 1 79 ? -6.304 -2.448 -7.798 1.00 91.81 79 ARG A O 1
ATOM 605 N N . VAL A 1 80 ? -4.317 -3.498 -7.699 1.00 84.69 80 VAL A N 1
ATOM 606 C CA . VAL A 1 80 ? -3.525 -2.405 -8.244 1.00 84.69 80 VAL A CA 1
ATOM 607 C C . VAL A 1 80 ? -2.998 -2.902 -9.584 1.00 84.69 80 VAL A C 1
ATOM 609 O O . VAL A 1 80 ? -2.099 -3.738 -9.632 1.00 84.69 80 VAL A O 1
ATOM 612 N N . ALA A 1 81 ? -3.652 -2.497 -10.676 1.00 65.25 81 ALA A N 1
ATOM 613 C CA . ALA A 1 81 ? -3.216 -2.877 -12.017 1.00 65.25 81 ALA A CA 1
ATOM 614 C C . ALA A 1 81 ? -1.809 -2.318 -12.261 1.00 65.25 81 ALA A C 1
ATOM 616 O O . ALA A 1 81 ? -1.532 -1.170 -11.904 1.00 65.25 81 ALA A O 1
ATOM 61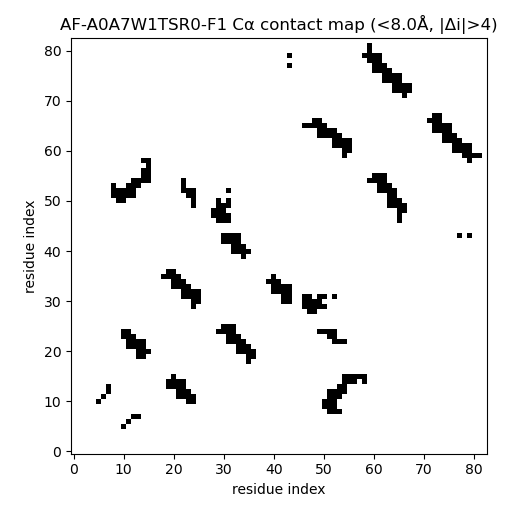7 N N . ARG A 1 82 ? -0.914 -3.140 -12.812 1.00 57.62 82 ARG A N 1
ATOM 618 C CA . ARG A 1 82 ? 0.292 -2.629 -13.461 1.00 57.62 82 ARG A CA 1
ATOM 619 C C . ARG A 1 82 ? -0.160 -2.224 -14.855 1.00 57.62 82 ARG A C 1
ATOM 621 O O . ARG A 1 82 ? -0.685 -3.087 -15.559 1.00 57.62 82 ARG A O 1
ATOM 628 N N . ASP A 1 83 ? -0.079 -0.935 -15.142 1.00 51.97 83 ASP A N 1
ATOM 629 C CA . ASP A 1 83 ? -0.224 -0.439 -16.508 1.00 51.97 83 ASP A CA 1
ATOM 630 C C . ASP A 1 83 ? 1.043 -0.804 -17.300 1.00 51.97 83 ASP A C 1
ATOM 632 O O . ASP A 1 83 ? 2.121 -0.896 -16.658 1.00 51.97 83 ASP A O 1
#